Protein AF-A0AAV5RM23-F1 (afdb_monomer_lite)

Sequence (141 aa):
MIESLFVKNALAQCGLEKYVPAFNRNDIAEDVFFDLTEEDLIEIGILDLSDRLSILKVIRDLKPKELQKMPLSTDVVQMQKRVSECEEYMHRMFSTLVAMKTRLSELEKDSTPPEEDDGITIVTPGVFPESSPHRNVSYFG

pLDDT: mean 75.28, std 20.19, range [36.22, 95.06]

Foldseek 3Di:
DPQQPPVCVLCVVLPNNVLSVLCVVVVPHPVNLLVDDLVNCVVSPNPDPVSSVSSNVSSVVPVPVVVVPPPPPPVNVVVVVVVVVVVVVVVVVVVVVVVVVVVVVVVVVVPDDPPDDDDDDDDDDDDDDDDDDDDDDDDDD

Radius of gyration: 42.08 Å; chains: 1; bounding box: 85×74×89 Å

InterPro domains:
  IPR001660 Sterile alpha motif domain [PF00536] (8-63)
  IPR001660 Sterile alpha motif domain [PS50105] (1-65)
  IPR013761 Sterile alpha motif/pointed domain superfamily [G3DSA:1.10.150.50] (7-65)
  IPR013761 Sterile alpha motif/pointed domain superfamily [SSF47769] (7-66)

Organism: Starmerella bacillaris (NCBI:txid1247836)

Secondary structure (DSSP, 8-state):
----HHHHHHHHHTT-GGGHHHHHHTT--HHHHTT--HHHHHHTT---HHHHHHHHHHHHHHS-TTT------HHHHHHHHHHHHHHHHHHHHHHHHHHHHHHHHHHTTS-SPP---------------------------

Structure (mmCIF, N/CA/C/O backbone):
data_AF-A0AAV5RM23-F1
#
_entry.id   AF-A0AAV5RM23-F1
#
loop_
_atom_site.group_PDB
_atom_site.id
_atom_site.type_symbol
_atom_site.label_atom_id
_atom_site.label_alt_id
_atom_site.label_comp_id
_atom_site.label_asym_id
_atom_site.label_entity_id
_atom_site.label_seq_id
_atom_site.pdbx_PDB_ins_code
_atom_site.Cartn_x
_atom_site.Cartn_y
_atom_site.Cartn_z
_atom_site.occupancy
_atom_site.B_iso_or_equiv
_atom_site.auth_seq_id
_atom_site.auth_comp_id
_atom_site.auth_asym_id
_atom_site.auth_atom_id
_atom_site.pdbx_PDB_model_num
ATOM 1 N N . MET A 1 1 ? -23.627 -5.038 13.551 1.00 49.75 1 MET A N 1
ATOM 2 C CA . MET A 1 1 ? -22.252 -4.685 13.153 1.00 49.75 1 MET A CA 1
ATOM 3 C C . MET A 1 1 ? -21.375 -5.854 13.515 1.00 49.75 1 MET A C 1
ATOM 5 O O . MET A 1 1 ? -21.365 -6.238 14.678 1.00 49.75 1 MET A O 1
ATOM 9 N N . ILE A 1 2 ? -20.739 -6.469 12.527 1.00 55.03 2 ILE A N 1
ATOM 10 C CA . ILE A 1 2 ? -19.724 -7.488 12.776 1.00 55.03 2 ILE A CA 1
ATOM 11 C C . ILE A 1 2 ? -18.446 -6.697 13.031 1.00 55.03 2 ILE A C 1
ATOM 13 O O . ILE A 1 2 ? -17.985 -5.988 12.145 1.00 55.03 2 ILE A O 1
ATOM 17 N N . GLU A 1 3 ? -17.926 -6.729 14.257 1.00 62.53 3 GLU A N 1
ATOM 18 C CA . GLU A 1 3 ? -16.605 -6.157 14.513 1.00 62.53 3 GLU A CA 1
ATOM 19 C C . GLU A 1 3 ? -15.586 -6.946 13.689 1.00 62.53 3 GLU A C 1
ATOM 21 O O . GLU A 1 3 ? -15.435 -8.157 13.878 1.00 62.53 3 GLU A O 1
ATOM 26 N N . SER A 1 4 ? -14.895 -6.272 12.768 1.00 76.19 4 SER A N 1
ATOM 27 C CA . SER A 1 4 ? -13.809 -6.898 12.020 1.00 76.19 4 SER A CA 1
ATOM 28 C C . SER A 1 4 ? -12.636 -7.135 12.970 1.00 76.19 4 SER A C 1
ATOM 30 O O . SER A 1 4 ? -11.836 -6.240 13.261 1.00 76.19 4 SER A O 1
ATOM 32 N N . LEU A 1 5 ? -12.552 -8.360 13.497 1.00 84.44 5 LEU A N 1
ATOM 33 C CA . LEU A 1 5 ? -11.487 -8.789 14.407 1.00 84.44 5 LEU A CA 1
ATOM 34 C C . LEU A 1 5 ? -10.101 -8.593 13.772 1.00 84.44 5 LEU A C 1
ATOM 36 O O . LEU A 1 5 ? -9.134 -8.285 14.469 1.00 84.44 5 LEU A O 1
ATOM 40 N N . PHE A 1 6 ? -10.033 -8.720 12.445 1.00 87.75 6 PHE A N 1
ATOM 41 C CA . PHE A 1 6 ? -8.835 -8.475 11.658 1.00 87.75 6 PHE A CA 1
ATOM 42 C C . PHE A 1 6 ? -8.368 -7.019 11.765 1.00 87.75 6 PHE A C 1
ATOM 44 O O . PHE A 1 6 ? -7.244 -6.772 12.200 1.00 87.75 6 PHE A O 1
ATOM 51 N N . VAL A 1 7 ? -9.240 -6.055 11.443 1.00 88.00 7 VAL A N 1
ATOM 52 C CA . VAL A 1 7 ? -8.904 -4.618 11.461 1.00 88.00 7 VAL A CA 1
ATOM 53 C C . VAL A 1 7 ? -8.475 -4.184 12.860 1.00 88.00 7 VAL A C 1
ATOM 55 O O . VAL A 1 7 ? -7.490 -3.465 13.022 1.00 88.00 7 VAL A O 1
ATOM 58 N N . LYS A 1 8 ? -9.152 -4.694 13.894 1.00 90.62 8 LYS A N 1
ATOM 59 C CA . LYS A 1 8 ? -8.764 -4.459 15.287 1.00 90.62 8 LYS A CA 1
ATOM 60 C C . LYS A 1 8 ? -7.348 -4.953 15.589 1.00 90.62 8 LYS A C 1
ATOM 62 O O . LYS A 1 8 ? -6.570 -4.218 16.189 1.00 90.62 8 LYS A O 1
ATOM 67 N N . ASN A 1 9 ? -7.001 -6.167 15.163 1.00 90.75 9 ASN A N 1
ATOM 68 C CA . ASN A 1 9 ? -5.671 -6.731 15.388 1.00 90.75 9 ASN A CA 1
ATOM 69 C C . ASN A 1 9 ? -4.584 -6.002 14.576 1.00 90.75 9 ASN A C 1
ATOM 71 O O . ASN A 1 9 ? -3.487 -5.775 15.079 1.00 90.75 9 ASN A O 1
ATOM 75 N N . ALA A 1 10 ? -4.887 -5.582 13.344 1.00 89.06 10 ALA A N 1
ATOM 76 C CA . ALA A 1 10 ? -3.973 -4.787 12.525 1.00 89.06 10 ALA A CA 1
ATOM 77 C C . ALA A 1 10 ? -3.667 -3.430 13.182 1.00 89.06 10 ALA A C 1
ATOM 79 O O . ALA A 1 10 ? -2.506 -3.044 13.302 1.00 89.06 10 ALA A O 1
ATOM 80 N N . LEU A 1 11 ? -4.692 -2.741 13.693 1.00 91.25 11 LEU A N 1
ATOM 81 C CA . LEU A 1 11 ? -4.521 -1.481 14.421 1.00 91.25 11 LEU A CA 1
ATOM 82 C C . LEU A 1 11 ? -3.799 -1.666 15.764 1.00 91.25 11 LEU A C 1
ATOM 84 O O . LEU A 1 11 ? -3.040 -0.789 16.175 1.00 91.25 11 LEU A O 1
ATOM 88 N N . ALA A 1 12 ? -3.978 -2.806 16.434 1.00 91.25 12 ALA A N 1
ATOM 89 C CA . ALA A 1 12 ? -3.235 -3.138 17.649 1.00 91.25 12 ALA A CA 1
ATOM 90 C C . ALA A 1 12 ? -1.722 -3.258 17.395 1.00 91.25 12 ALA A C 1
ATOM 92 O O . ALA A 1 12 ? -0.925 -2.789 18.206 1.00 91.25 12 ALA A O 1
ATOM 93 N N . GLN A 1 13 ? -1.304 -3.791 16.240 1.00 88.19 13 GLN A N 1
ATOM 94 C CA . GLN A 1 13 ? 0.120 -3.922 15.890 1.00 88.19 13 GLN A CA 1
ATOM 95 C C . GLN A 1 13 ? 0.847 -2.578 15.753 1.00 88.19 13 GLN A C 1
ATOM 97 O O . GLN A 1 13 ? 2.050 -2.509 16.004 1.00 88.19 13 GLN A O 1
ATOM 102 N N . CYS A 1 14 ? 0.138 -1.508 15.388 1.00 88.88 14 CYS A N 1
ATOM 103 C CA . CYS A 1 14 ? 0.686 -0.151 15.348 1.00 88.88 14 CYS A CA 1
ATOM 104 C C . CYS A 1 14 ? 0.307 0.710 16.564 1.00 88.88 14 CYS A C 1
ATOM 106 O O . CYS A 1 14 ? 0.658 1.886 16.596 1.00 88.88 14 CYS A O 1
ATOM 108 N N . GLY A 1 15 ? -0.373 0.153 17.574 1.00 90.50 15 GLY A N 1
ATOM 109 C CA . GLY A 1 15 ? -0.804 0.898 18.763 1.00 90.50 15 GLY A CA 1
ATOM 110 C C . GLY A 1 15 ? -1.920 1.915 18.493 1.00 90.50 15 GLY A C 1
ATOM 111 O O . GLY A 1 15 ? -2.091 2.872 19.247 1.00 90.50 15 GLY A O 1
ATOM 112 N N . LEU A 1 16 ? -2.686 1.723 17.416 1.00 93.06 16 LEU A N 1
ATOM 113 C CA . LEU A 1 16 ? -3.709 2.644 16.912 1.00 93.06 16 LEU A CA 1
ATOM 114 C C . LEU A 1 16 ? -5.140 2.121 17.101 1.00 93.06 16 LEU A C 1
ATOM 116 O O . LEU A 1 16 ? -6.064 2.523 16.394 1.00 93.06 16 LEU A O 1
ATOM 120 N N . GLU A 1 17 ? -5.356 1.279 18.115 1.00 91.31 17 GLU A N 1
ATOM 121 C CA . GLU A 1 17 ? -6.667 0.710 18.474 1.00 91.31 17 GLU A CA 1
ATOM 122 C C . GLU A 1 17 ? -7.746 1.777 18.724 1.00 91.31 17 GLU A C 1
ATOM 124 O O . GLU A 1 17 ? -8.936 1.531 18.525 1.00 91.31 17 GLU A O 1
ATOM 129 N N . LYS A 1 18 ? -7.328 2.996 19.093 1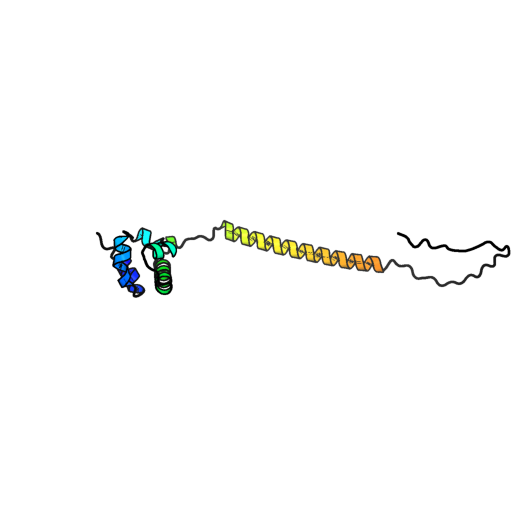.00 91.25 18 LYS A N 1
ATOM 130 C CA . LYS A 1 18 ? -8.200 4.171 19.246 1.00 91.25 18 LYS A CA 1
ATOM 131 C C . LYS A 1 18 ? -9.033 4.480 17.990 1.00 91.25 18 LYS A C 1
ATOM 133 O O . LYS A 1 18 ? -10.094 5.083 18.118 1.00 91.25 18 LYS A O 1
ATOM 138 N N . TYR A 1 19 ? -8.591 4.052 16.802 1.00 91.75 19 TYR A N 1
ATOM 139 C CA . TYR A 1 19 ? -9.303 4.275 15.540 1.00 91.75 19 TYR A CA 1
ATOM 140 C C . TYR A 1 19 ? -10.275 3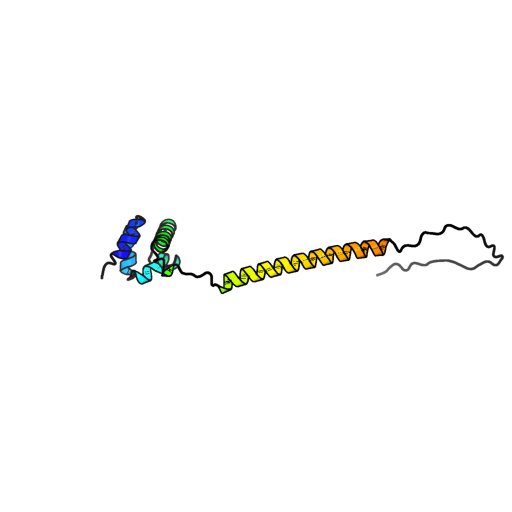.161 15.147 1.00 91.75 19 TYR A C 1
ATOM 142 O O . TYR A 1 19 ? -11.051 3.368 14.221 1.00 91.75 19 TYR A O 1
ATOM 150 N N . VAL A 1 20 ? -10.329 2.030 15.861 1.00 90.69 20 VAL A N 1
ATOM 151 C CA . VAL A 1 20 ? -11.273 0.928 15.569 1.00 90.69 20 VAL A CA 1
ATOM 152 C C . VAL A 1 20 ? -12.723 1.408 15.362 1.00 90.69 20 VAL A C 1
ATOM 154 O O . VAL A 1 20 ? -13.355 0.970 14.398 1.00 90.69 20 VAL A O 1
ATOM 157 N N . PRO A 1 21 ? -13.267 2.349 16.165 1.00 90.38 21 PRO A N 1
ATOM 158 C CA . PRO A 1 21 ? -14.616 2.864 15.937 1.00 90.38 21 PRO A CA 1
ATOM 159 C C . PRO A 1 21 ? -14.788 3.582 14.591 1.00 90.38 21 PRO A C 1
ATOM 161 O O . PRO A 1 21 ? -15.873 3.532 14.017 1.00 90.38 21 PRO A O 1
ATOM 164 N N . ALA A 1 22 ? -13.742 4.239 14.082 1.00 91.44 22 ALA A N 1
ATOM 165 C CA . ALA A 1 22 ? -13.776 4.951 12.808 1.00 91.44 22 ALA A CA 1
ATOM 166 C C . ALA A 1 22 ? -13.849 3.975 11.624 1.00 91.44 22 ALA A C 1
ATOM 168 O O . ALA A 1 22 ? -14.679 4.153 10.736 1.00 91.44 22 ALA A O 1
ATOM 169 N N . PHE A 1 23 ? -13.066 2.893 11.658 1.00 91.12 23 PHE A N 1
ATOM 170 C CA . PHE A 1 23 ? -13.132 1.833 10.647 1.00 91.12 23 PHE A CA 1
ATOM 171 C C . PHE A 1 23 ? -14.471 1.086 10.687 1.00 91.12 23 PHE A C 1
ATOM 173 O O . PHE A 1 23 ? -15.082 0.867 9.646 1.00 91.12 23 PHE A O 1
ATOM 180 N N . ASN A 1 24 ? -14.983 0.779 11.884 1.00 88.94 24 ASN A N 1
ATOM 181 C CA . ASN A 1 24 ? -16.283 0.119 12.042 1.00 88.94 24 ASN A CA 1
ATOM 182 C C . ASN A 1 24 ? -17.452 0.994 11.564 1.00 88.94 24 ASN A C 1
ATOM 184 O O . ASN A 1 24 ? -18.420 0.483 11.008 1.00 88.94 24 ASN A O 1
ATOM 188 N N . ARG A 1 25 ? -17.388 2.315 11.782 1.00 90.38 25 ARG A N 1
ATOM 189 C CA . ARG A 1 25 ? -18.431 3.249 11.331 1.00 90.38 25 ARG A CA 1
ATOM 190 C C . ARG A 1 25 ? -18.504 3.345 9.806 1.00 90.38 25 ARG A C 1
ATOM 192 O O . ARG A 1 25 ? -19.594 3.553 9.286 1.00 90.38 25 ARG A O 1
ATOM 199 N N . ASN A 1 26 ? -17.367 3.198 9.131 1.00 89.00 26 ASN A N 1
ATOM 200 C CA . ASN A 1 26 ? -17.265 3.226 7.673 1.00 89.00 26 ASN A CA 1
ATOM 201 C C . ASN A 1 26 ? -17.365 1.827 7.037 1.00 89.00 26 ASN A C 1
ATOM 203 O O . ASN A 1 26 ? -17.115 1.692 5.847 1.00 89.00 26 ASN A O 1
ATOM 207 N N . ASP A 1 27 ? -17.734 0.804 7.822 1.00 88.19 27 ASP A N 1
ATOM 208 C CA . ASP A 1 27 ? -17.901 -0.590 7.380 1.00 88.19 27 ASP A CA 1
ATOM 209 C C . ASP A 1 27 ? -16.679 -1.146 6.625 1.00 88.19 27 ASP A C 1
ATOM 211 O O . ASP A 1 27 ? -16.796 -1.880 5.645 1.00 88.19 27 ASP A O 1
ATOM 215 N N . ILE A 1 28 ? -15.475 -0.777 7.081 1.00 88.06 28 ILE A N 1
ATOM 216 C CA . ILE A 1 28 ? -14.230 -1.230 6.459 1.00 88.06 28 ILE A CA 1
ATOM 217 C C . ILE A 1 28 ? -13.977 -2.693 6.835 1.00 88.06 28 ILE A C 1
ATOM 219 O O . ILE A 1 28 ? -13.580 -3.016 7.960 1.00 88.06 28 ILE A O 1
ATOM 223 N N . ALA A 1 29 ? -14.197 -3.576 5.868 1.00 86.12 29 ALA A N 1
ATOM 224 C CA . ALA A 1 29 ? -13.889 -4.994 5.957 1.00 86.12 29 ALA A CA 1
ATOM 225 C C . ALA A 1 29 ? -12.407 -5.289 5.632 1.00 86.12 29 ALA A C 1
ATOM 227 O O . ALA A 1 29 ? -11.640 -4.406 5.250 1.00 86.12 29 ALA A O 1
ATOM 228 N N . GLU A 1 30 ? -11.979 -6.536 5.856 1.00 86.38 30 GLU A N 1
ATOM 229 C CA . GLU A 1 30 ? -10.586 -6.978 5.659 1.00 86.38 30 GLU A CA 1
ATOM 230 C C . GLU A 1 30 ? -10.101 -6.808 4.213 1.00 86.38 30 GLU A C 1
ATOM 232 O O . GLU A 1 30 ? -8.963 -6.406 3.992 1.00 86.38 30 GLU A O 1
ATOM 237 N N . ASP A 1 31 ? -10.963 -7.080 3.238 1.00 84.06 31 ASP A N 1
ATOM 238 C CA . ASP A 1 31 ? -10.687 -6.907 1.813 1.00 84.06 31 ASP A CA 1
ATOM 239 C C . ASP A 1 31 ? -10.433 -5.436 1.460 1.00 84.06 31 ASP A C 1
ATOM 241 O O . ASP A 1 31 ? -9.424 -5.123 0.833 1.00 84.06 31 ASP A O 1
ATOM 245 N N . VAL A 1 32 ? -11.287 -4.531 1.944 1.00 87.94 32 VAL A N 1
ATOM 246 C CA . VAL A 1 32 ? -11.156 -3.083 1.717 1.00 87.94 32 VAL A CA 1
ATOM 247 C C . VAL A 1 32 ? -9.952 -2.503 2.463 1.00 87.94 32 VAL A C 1
ATOM 249 O O . VAL A 1 32 ? -9.280 -1.607 1.957 1.00 87.94 32 VAL A O 1
ATOM 252 N N . PHE A 1 33 ? -9.631 -3.030 3.649 1.00 89.75 33 PHE A N 1
ATOM 253 C CA . PHE A 1 33 ? -8.526 -2.544 4.479 1.00 89.75 33 PHE A CA 1
ATOM 254 C C . PHE A 1 33 ? -7.180 -2.539 3.739 1.00 89.75 33 PHE A C 1
ATOM 256 O O . PHE A 1 33 ? -6.366 -1.641 3.951 1.00 89.75 33 PHE A O 1
ATOM 263 N N . PHE A 1 34 ? -6.939 -3.513 2.856 1.00 89.06 34 PHE A N 1
ATOM 264 C CA . PHE A 1 34 ? -5.686 -3.607 2.103 1.00 89.06 34 PHE A CA 1
ATOM 265 C C . PHE A 1 34 ? -5.557 -2.621 0.939 1.00 89.06 34 PHE A C 1
ATOM 267 O O . PHE A 1 34 ? -4.455 -2.495 0.384 1.00 89.06 34 PHE A O 1
ATOM 274 N N . ASP A 1 35 ? -6.649 -1.961 0.567 1.00 88.44 35 ASP A N 1
ATOM 275 C CA . ASP A 1 35 ? -6.723 -1.052 -0.575 1.00 88.44 35 ASP A CA 1
ATOM 276 C C . ASP A 1 35 ? -6.900 0.415 -0.162 1.00 88.44 35 ASP A C 1
ATOM 278 O O . ASP A 1 35 ? -6.905 1.288 -1.025 1.00 88.44 35 ASP A O 1
ATOM 282 N N . LEU A 1 36 ? -6.952 0.691 1.146 1.00 90.88 36 LEU A N 1
ATOM 283 C CA . LEU A 1 36 ? -7.017 2.049 1.679 1.00 90.88 36 LEU A CA 1
ATOM 284 C C . LEU A 1 36 ? -5.797 2.884 1.278 1.00 90.88 36 LEU A C 1
ATOM 286 O O . LEU A 1 36 ? -4.645 2.490 1.508 1.00 90.88 36 LEU A O 1
ATOM 290 N N . THR A 1 37 ? -6.061 4.076 0.752 1.00 92.19 37 THR A N 1
ATOM 291 C CA . THR A 1 37 ? -5.055 5.098 0.458 1.00 92.19 37 THR A CA 1
ATOM 292 C C . THR A 1 37 ? -4.922 6.106 1.600 1.00 92.19 37 THR A C 1
ATOM 294 O O . THR A 1 37 ? -5.622 6.044 2.612 1.00 92.19 37 THR A O 1
ATOM 297 N N . GLU A 1 38 ? -3.985 7.050 1.473 1.00 91.19 38 GLU A N 1
ATOM 298 C CA . GLU A 1 38 ? -3.870 8.129 2.457 1.00 91.19 38 GLU A CA 1
ATOM 299 C C . GLU A 1 38 ? -5.140 8.990 2.496 1.00 91.19 38 GLU A C 1
ATOM 301 O O . GLU A 1 38 ? -5.582 9.379 3.578 1.00 91.19 38 GLU A O 1
ATOM 306 N N . GLU A 1 39 ? -5.740 9.247 1.333 1.00 92.88 39 GLU A N 1
ATOM 307 C CA . GLU A 1 39 ? -6.980 10.005 1.185 1.00 92.88 39 GLU A CA 1
ATOM 308 C C . GLU A 1 39 ? -8.140 9.324 1.918 1.00 92.88 39 GLU A C 1
ATOM 310 O O . GLU A 1 39 ? -8.817 9.978 2.710 1.00 92.88 39 GLU A O 1
ATOM 315 N N . ASP A 1 40 ? -8.300 8.007 1.763 1.00 92.19 40 ASP A N 1
ATOM 316 C CA . ASP A 1 40 ? -9.353 7.249 2.450 1.00 92.19 40 ASP A CA 1
ATOM 317 C C . ASP A 1 40 ? -9.208 7.335 3.978 1.00 92.19 40 ASP A C 1
ATOM 319 O O . ASP A 1 40 ? -10.182 7.502 4.714 1.00 92.19 40 ASP A O 1
ATOM 323 N N . LEU A 1 41 ? -7.971 7.277 4.489 1.00 93.12 41 LEU A N 1
ATOM 324 C CA . LEU A 1 41 ? -7.709 7.419 5.923 1.00 93.12 41 LEU A CA 1
ATOM 325 C C . LEU A 1 41 ? -8.078 8.821 6.433 1.00 93.12 41 LEU A C 1
ATOM 327 O O . LEU A 1 41 ? -8.562 8.952 7.560 1.00 93.12 41 LEU A O 1
ATOM 331 N N . ILE A 1 42 ? -7.881 9.862 5.619 1.00 94.06 42 ILE A N 1
ATOM 332 C CA . ILE A 1 42 ? -8.318 11.227 5.943 1.00 94.06 42 ILE A CA 1
ATOM 333 C C . ILE A 1 42 ? -9.849 11.288 5.993 1.00 94.06 42 ILE A C 1
ATOM 335 O O . ILE A 1 42 ? -10.392 11.838 6.954 1.00 94.06 42 ILE A O 1
ATOM 339 N N . GLU A 1 43 ? -10.541 10.689 5.021 1.00 92.38 43 GLU A N 1
ATOM 340 C CA . GLU A 1 43 ? -12.010 10.650 4.968 1.00 92.38 43 GLU A CA 1
ATOM 341 C C . GLU A 1 43 ? -12.625 9.905 6.162 1.00 92.38 43 GLU A C 1
ATOM 343 O O . GLU A 1 43 ? -13.630 10.341 6.727 1.00 92.38 43 GLU A O 1
ATOM 348 N N . ILE A 1 44 ? -11.973 8.836 6.626 1.00 91.38 44 ILE A N 1
ATOM 349 C CA . ILE A 1 44 ? -12.375 8.068 7.816 1.00 91.38 44 ILE A CA 1
ATOM 350 C C . ILE A 1 44 ? -12.115 8.852 9.124 1.00 91.38 44 ILE A C 1
ATOM 352 O O . ILE A 1 44 ? -12.650 8.504 10.182 1.00 91.38 44 ILE A O 1
ATOM 356 N N . GLY A 1 45 ? -11.348 9.948 9.068 1.00 91.00 45 GLY A N 1
ATOM 357 C CA . GLY A 1 45 ? -11.103 10.863 10.188 1.00 91.00 45 GLY A CA 1
ATOM 358 C C . GLY A 1 45 ? -9.718 10.743 10.833 1.00 91.00 45 GLY A C 1
ATOM 359 O O . GLY A 1 45 ? -9.515 11.222 11.952 1.00 91.00 45 GLY A O 1
ATOM 360 N N . ILE A 1 46 ? -8.750 10.121 10.156 1.00 92.69 46 ILE A N 1
ATOM 361 C CA . ILE A 1 46 ? -7.366 9.979 10.627 1.00 92.69 46 ILE A CA 1
ATOM 362 C C . ILE A 1 46 ? -6.532 11.153 10.103 1.00 92.69 46 ILE A C 1
ATOM 364 O O . ILE A 1 46 ? -5.854 11.093 9.078 1.00 92.69 46 ILE A O 1
ATOM 368 N N . LEU A 1 47 ? -6.594 12.267 10.830 1.00 91.50 47 LEU A N 1
ATOM 369 C CA . LEU A 1 47 ? -5.963 13.527 10.423 1.00 91.50 47 LEU A CA 1
ATOM 370 C C . LEU A 1 47 ? -4.470 13.611 10.763 1.00 91.50 47 LEU A C 1
ATOM 372 O O . LEU A 1 47 ? -3.750 14.409 10.159 1.00 91.50 47 LEU A O 1
ATOM 376 N N . ASP A 1 48 ? -3.987 12.781 11.687 1.00 93.88 48 ASP A N 1
ATOM 377 C CA . ASP A 1 48 ? -2.576 12.767 12.065 1.00 93.88 48 ASP A CA 1
ATOM 378 C C . ASP A 1 48 ? -1.727 12.030 11.018 1.00 93.88 48 ASP A C 1
ATOM 380 O O . ASP A 1 48 ? -1.994 10.876 10.674 1.00 93.88 48 ASP A O 1
ATOM 384 N N . LEU A 1 49 ? -0.700 12.710 10.498 1.00 91.62 49 LEU A N 1
ATOM 385 C CA . LEU A 1 49 ? 0.187 12.164 9.469 1.00 91.62 49 LEU A CA 1
ATOM 386 C C . LEU A 1 49 ? 0.953 10.930 9.966 1.00 91.62 49 LEU A C 1
ATOM 388 O O . LEU A 1 49 ? 1.115 9.968 9.218 1.00 91.62 49 LEU A O 1
ATOM 392 N N . SER A 1 50 ? 1.417 10.940 11.217 1.00 92.19 50 SER A N 1
ATOM 393 C CA . SER A 1 50 ? 2.178 9.826 11.787 1.00 92.19 50 SER A CA 1
ATOM 394 C C . SER A 1 50 ? 1.309 8.575 11.901 1.00 92.19 50 SER A C 1
ATOM 396 O O . SER A 1 50 ? 1.757 7.467 11.586 1.00 92.19 50 SER A O 1
ATOM 398 N N . ASP A 1 51 ? 0.050 8.756 12.295 1.00 92.94 51 ASP A N 1
ATOM 399 C CA . ASP A 1 51 ? -0.905 7.659 12.425 1.00 92.94 51 ASP A CA 1
ATOM 400 C C . ASP A 1 51 ? -1.255 7.073 11.045 1.00 92.94 51 ASP A C 1
ATOM 402 O O . ASP A 1 51 ? -1.206 5.853 10.872 1.00 92.94 51 ASP A O 1
ATOM 406 N N . ARG A 1 52 ? -1.485 7.915 10.024 1.00 94.25 52 ARG A N 1
ATOM 407 C CA . ARG A 1 52 ? -1.709 7.445 8.642 1.00 94.25 52 ARG A CA 1
ATOM 408 C C . ARG A 1 52 ? -0.526 6.653 8.093 1.00 94.25 52 ARG A C 1
ATOM 410 O O . ARG A 1 52 ? -0.713 5.550 7.583 1.00 94.25 52 ARG A O 1
ATOM 417 N N . LEU A 1 53 ? 0.696 7.169 8.238 1.00 93.00 53 LEU A N 1
ATOM 418 C CA . LEU A 1 53 ? 1.903 6.476 7.775 1.00 93.00 53 LEU A CA 1
ATOM 419 C C . LEU A 1 53 ? 2.097 5.127 8.478 1.00 93.00 53 LEU A C 1
ATOM 421 O O . LEU A 1 53 ? 2.514 4.154 7.846 1.00 93.00 53 LEU A O 1
ATOM 425 N N . SER A 1 54 ? 1.767 5.053 9.768 1.00 92.50 54 SER A N 1
ATOM 426 C CA . SER A 1 54 ? 1.848 3.815 10.546 1.00 92.50 54 SER A CA 1
ATOM 427 C C . SER A 1 54 ? 0.836 2.773 10.064 1.00 92.50 54 SER A C 1
ATOM 429 O O . SER A 1 54 ? 1.191 1.604 9.912 1.00 92.50 54 SER A O 1
ATOM 431 N N . ILE A 1 55 ? -0.397 3.186 9.756 1.00 91.81 55 ILE A N 1
ATOM 432 C CA . ILE A 1 55 ? -1.441 2.303 9.214 1.00 91.81 55 ILE A CA 1
ATOM 433 C C . ILE A 1 55 ? -1.067 1.814 7.813 1.00 91.81 55 ILE A C 1
ATOM 435 O O . ILE A 1 55 ? -1.093 0.611 7.567 1.00 91.81 55 ILE A O 1
ATOM 439 N N . LEU A 1 56 ? -0.634 2.708 6.918 1.00 91.62 56 LEU A N 1
ATOM 440 C CA . LEU A 1 56 ? -0.198 2.339 5.565 1.00 91.62 56 LEU A CA 1
ATOM 441 C C . LEU A 1 56 ? 0.987 1.366 5.582 1.00 91.62 56 LEU A C 1
ATOM 443 O O . LEU A 1 56 ? 1.087 0.480 4.729 1.00 91.62 56 LEU A O 1
ATOM 447 N N . LYS A 1 57 ? 1.885 1.499 6.564 1.00 90.12 57 LYS A N 1
ATOM 448 C CA . LYS A 1 57 ? 2.973 0.542 6.771 1.00 90.12 57 LYS A CA 1
ATOM 449 C C . LYS A 1 57 ? 2.438 -0.835 7.168 1.00 90.12 57 LYS A C 1
ATOM 451 O O . LYS A 1 57 ? 2.826 -1.817 6.548 1.00 90.12 57 LYS A O 1
ATOM 456 N N . VAL A 1 58 ? 1.523 -0.904 8.136 1.00 90.62 58 VAL A N 1
ATOM 457 C CA . VAL A 1 58 ? 0.890 -2.169 8.547 1.00 90.62 58 VAL A CA 1
ATOM 458 C C . VAL A 1 58 ? 0.133 -2.813 7.388 1.00 90.62 58 VAL A C 1
ATOM 460 O O . VAL A 1 58 ? 0.278 -4.011 7.167 1.00 90.62 58 VAL A O 1
ATOM 463 N N . ILE A 1 59 ? -0.613 -2.031 6.605 1.00 89.69 59 ILE A N 1
ATOM 464 C CA . ILE A 1 59 ? -1.294 -2.514 5.398 1.00 89.69 59 ILE A CA 1
ATOM 465 C C . ILE A 1 59 ? -0.286 -3.163 4.448 1.00 89.69 59 ILE A C 1
ATOM 467 O O . ILE A 1 59 ? -0.503 -4.287 4.004 1.00 89.69 59 ILE A O 1
ATOM 471 N N . ARG A 1 60 ? 0.845 -2.501 4.176 1.00 86.69 60 ARG A N 1
ATOM 472 C CA . ARG A 1 60 ? 1.904 -3.035 3.307 1.00 86.69 60 ARG A CA 1
ATOM 473 C C . ARG A 1 60 ? 2.520 -4.321 3.858 1.00 86.69 60 ARG A C 1
ATOM 475 O O . ARG A 1 60 ? 2.736 -5.255 3.088 1.00 86.69 60 ARG A O 1
ATOM 482 N N . ASP A 1 61 ? 2.791 -4.361 5.158 1.00 86.12 61 ASP A N 1
ATOM 483 C CA . ASP A 1 61 ? 3.445 -5.489 5.827 1.00 86.12 61 ASP A CA 1
ATOM 484 C C . ASP A 1 61 ? 2.516 -6.714 5.924 1.00 86.12 61 ASP A C 1
ATOM 486 O O . ASP A 1 61 ? 2.973 -7.850 5.791 1.00 86.12 61 ASP A O 1
ATOM 490 N N . LEU A 1 62 ? 1.209 -6.491 6.102 1.00 83.69 62 LEU A N 1
ATOM 491 C CA . LEU A 1 62 ? 0.189 -7.539 6.181 1.00 83.69 62 LEU A CA 1
ATOM 492 C C . LEU A 1 62 ? -0.356 -7.968 4.814 1.00 83.69 62 LEU A C 1
ATOM 494 O O . LEU A 1 62 ? -0.934 -9.053 4.730 1.00 83.69 62 LEU A O 1
ATOM 498 N N . LYS A 1 63 ? -0.198 -7.154 3.755 1.00 79.50 63 LYS A N 1
ATOM 499 C CA . LYS A 1 63 ? -0.736 -7.466 2.420 1.00 79.50 63 LYS A CA 1
ATOM 500 C C . LYS A 1 63 ? -0.182 -8.826 1.975 1.00 79.50 63 LYS A C 1
ATOM 502 O O . LYS A 1 63 ? 1.040 -8.957 1.834 1.00 79.50 63 LYS A O 1
ATOM 507 N N . PRO A 1 64 ? -1.039 -9.846 1.760 1.00 70.44 64 PRO A N 1
ATOM 508 C CA . PRO A 1 64 ? -0.590 -11.178 1.387 1.00 70.44 64 PRO A CA 1
ATOM 509 C 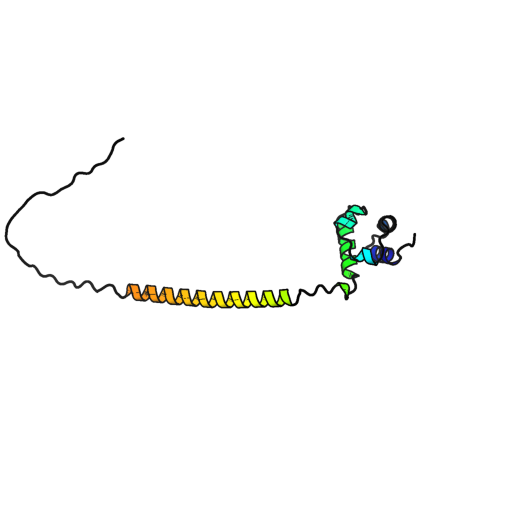C . PRO A 1 64 ? 0.329 -11.094 0.168 1.00 70.44 64 PRO A C 1
ATOM 511 O O . PRO A 1 64 ? 0.021 -10.391 -0.794 1.00 70.44 64 PRO A O 1
ATOM 514 N N . LYS A 1 65 ? 1.448 -11.830 0.168 1.00 62.22 65 LYS A N 1
ATOM 515 C CA . LYS A 1 65 ? 2.418 -11.836 -0.950 1.00 62.22 65 LYS A CA 1
ATOM 516 C C . LYS A 1 65 ? 1.787 -12.165 -2.313 1.00 62.22 65 LYS A C 1
ATOM 518 O O . LYS A 1 65 ? 2.341 -11.804 -3.345 1.00 62.22 65 LYS A O 1
ATOM 523 N N . GLU A 1 66 ? 0.626 -12.816 -2.318 1.00 56.66 66 GLU A N 1
ATOM 524 C CA . GLU A 1 66 ? -0.211 -13.054 -3.500 1.00 56.66 66 GLU A CA 1
ATOM 525 C C . GLU A 1 66 ? -0.687 -11.747 -4.170 1.00 56.66 66 GLU A C 1
ATOM 527 O O . GLU A 1 66 ? -0.691 -11.675 -5.396 1.00 56.66 66 GLU A O 1
ATOM 532 N N . LEU A 1 67 ? -0.991 -10.702 -3.385 1.00 53.78 67 LEU A N 1
ATOM 533 C CA . LEU A 1 67 ? -1.397 -9.359 -3.834 1.00 53.78 67 LEU A CA 1
ATOM 534 C C . LEU A 1 67 ? -0.218 -8.377 -3.972 1.00 53.78 67 LEU A C 1
ATOM 536 O O . LEU A 1 67 ? -0.369 -7.322 -4.579 1.00 53.78 67 LEU A O 1
ATOM 540 N N . GLN A 1 68 ? 0.969 -8.716 -3.452 1.00 53.25 68 GLN A N 1
ATOM 541 C CA . GLN A 1 68 ? 2.213 -7.965 -3.707 1.00 53.25 68 GLN A CA 1
ATOM 542 C C . GLN A 1 68 ? 2.848 -8.293 -5.067 1.00 53.25 68 GLN A C 1
ATOM 544 O O . GLN A 1 68 ? 3.914 -7.775 -5.405 1.00 53.25 68 GLN A O 1
ATOM 549 N N . LYS A 1 69 ? 2.193 -9.121 -5.888 1.00 45.56 69 LYS A N 1
ATOM 550 C CA . LYS A 1 69 ? 2.535 -9.275 -7.300 1.00 45.56 69 LYS A CA 1
ATOM 551 C C . LYS A 1 69 ? 2.036 -8.041 -8.056 1.00 45.56 69 LYS A C 1
ATOM 553 O O . LYS A 1 69 ? 1.101 -8.117 -8.840 1.00 45.56 69 LYS A O 1
ATOM 558 N N . MET A 1 70 ? 2.697 -6.905 -7.864 1.00 46.88 70 MET A N 1
ATOM 559 C CA . MET A 1 70 ? 2.993 -6.080 -9.025 1.00 46.88 70 MET A CA 1
ATOM 560 C C . MET A 1 70 ? 4.138 -6.819 -9.723 1.00 46.88 70 MET A C 1
ATOM 562 O O . MET A 1 70 ? 5.281 -6.717 -9.268 1.00 46.88 70 MET A O 1
ATOM 566 N N . PRO A 1 71 ? 3.899 -7.616 -10.783 1.00 51.81 71 PRO A N 1
ATOM 567 C CA . PRO A 1 71 ? 4.988 -7.826 -11.704 1.00 51.81 71 PRO A CA 1
ATOM 568 C C . PRO A 1 71 ? 5.310 -6.421 -12.208 1.00 51.81 71 PRO A C 1
ATOM 570 O O . PRO A 1 71 ? 4.468 -5.761 -12.818 1.00 51.81 71 PRO A O 1
ATOM 573 N N . LEU A 1 72 ? 6.519 -5.935 -11.933 1.00 49.34 72 LEU A N 1
ATOM 574 C CA . LEU A 1 72 ? 7.150 -5.025 -12.873 1.00 49.34 72 LEU A CA 1
ATOM 575 C C . LEU A 1 72 ? 6.998 -5.746 -14.213 1.00 49.34 72 LEU A C 1
ATOM 577 O O . LEU A 1 72 ? 7.599 -6.812 -14.373 1.00 49.34 72 LEU A O 1
ATOM 581 N N . SER A 1 73 ? 6.038 -5.300 -15.042 1.00 57.19 73 SER A N 1
ATOM 582 C CA . SER A 1 73 ? 5.576 -6.085 -16.189 1.00 57.19 73 SER A CA 1
ATOM 583 C C . SER A 1 73 ? 6.815 -6.555 -16.929 1.00 57.19 73 SER A C 1
ATOM 585 O O . SER A 1 73 ? 7.762 -5.780 -17.087 1.00 57.19 73 SER A O 1
ATOM 587 N N . THR A 1 74 ? 6.860 -7.824 -17.325 1.00 60.53 74 THR A N 1
ATOM 588 C CA . THR A 1 74 ? 7.984 -8.356 -18.101 1.00 60.53 74 THR A CA 1
ATOM 589 C C . THR A 1 74 ? 8.311 -7.429 -19.279 1.00 60.53 74 THR A C 1
ATOM 591 O O . THR A 1 74 ? 9.481 -7.261 -19.614 1.00 60.53 74 THR A O 1
ATOM 594 N N . ASP A 1 75 ? 7.305 -6.718 -19.792 1.00 64.19 75 ASP A N 1
ATOM 595 C CA . ASP A 1 75 ? 7.431 -5.660 -20.789 1.00 64.19 75 ASP A CA 1
ATOM 596 C C . ASP A 1 75 ? 8.257 -4.452 -20.326 1.00 64.19 75 ASP A C 1
ATOM 598 O O . ASP A 1 75 ? 9.077 -3.964 -21.091 1.00 64.19 75 ASP A O 1
ATOM 602 N N . VAL A 1 76 ? 8.105 -3.974 -19.086 1.00 73.94 76 VAL A N 1
ATOM 603 C CA . VAL A 1 76 ? 8.880 -2.843 -18.536 1.00 73.94 76 VAL A CA 1
ATOM 604 C C . VAL A 1 76 ? 10.349 -3.226 -18.371 1.00 73.94 76 VAL A C 1
ATOM 606 O O . VAL A 1 76 ? 11.229 -2.459 -18.760 1.00 73.94 76 VAL A O 1
ATOM 609 N N . VAL A 1 77 ? 10.625 -4.434 -17.871 1.00 76.19 77 VAL A N 1
ATOM 610 C CA . VAL A 1 77 ? 12.000 -4.943 -17.726 1.00 76.19 77 VAL A CA 1
ATOM 611 C C . VAL A 1 77 ? 12.649 -5.159 -19.096 1.00 76.19 77 VAL A C 1
ATOM 613 O O . VAL A 1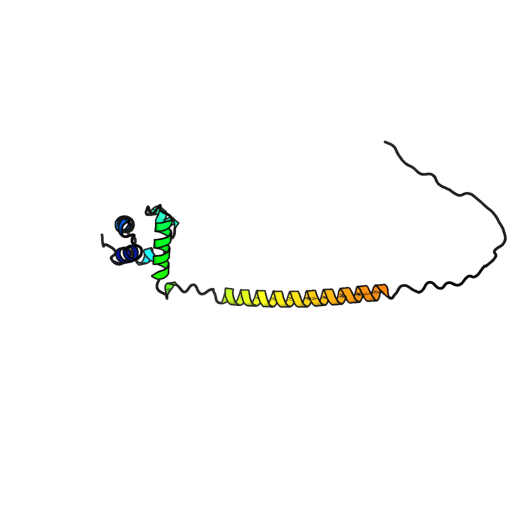 77 ? 13.798 -4.773 -19.314 1.00 76.19 77 VAL A O 1
ATOM 616 N N . GLN A 1 78 ? 11.913 -5.732 -20.054 1.00 76.06 78 GLN A N 1
ATOM 617 C CA . GLN A 1 78 ? 12.392 -5.886 -21.429 1.00 76.06 78 GLN A CA 1
ATOM 618 C C . GLN A 1 78 ? 12.588 -4.534 -22.124 1.00 76.06 78 GLN A C 1
ATOM 620 O O . GLN A 1 78 ? 13.557 -4.362 -22.863 1.00 76.06 78 GLN A O 1
ATOM 625 N N . MET A 1 79 ? 11.711 -3.561 -21.879 1.00 75.75 79 MET A N 1
ATOM 626 C CA . MET A 1 79 ? 11.810 -2.225 -22.458 1.00 75.75 79 MET A CA 1
ATOM 627 C C . MET A 1 79 ? 13.016 -1.466 -21.892 1.00 75.75 79 MET A C 1
ATOM 629 O O . MET A 1 79 ? 13.774 -0.905 -22.675 1.00 75.75 79 MET A O 1
ATOM 633 N N . GLN A 1 80 ? 13.280 -1.535 -20.582 1.00 82.12 80 GLN A N 1
ATOM 634 C CA . GLN A 1 80 ? 14.501 -0.977 -19.980 1.00 82.12 80 GLN A CA 1
ATOM 635 C C . GLN A 1 80 ? 15.773 -1.599 -20.559 1.00 82.12 80 GLN A C 1
ATOM 637 O O . GLN A 1 80 ? 16.712 -0.878 -20.891 1.00 82.12 80 GLN A O 1
ATOM 642 N N . LYS A 1 81 ? 15.787 -2.923 -20.754 1.00 85.75 81 LYS A N 1
ATOM 643 C CA . LYS A 1 81 ? 16.915 -3.605 -21.396 1.00 85.75 81 LYS A CA 1
ATOM 644 C C . LYS A 1 81 ? 17.142 -3.102 -22.827 1.00 85.75 81 LYS A C 1
ATOM 646 O O . LYS A 1 81 ? 18.264 -2.761 -23.184 1.00 85.75 81 LYS A O 1
ATOM 651 N N . ARG A 1 82 ? 16.076 -2.990 -23.626 1.00 86.19 82 ARG A N 1
ATOM 652 C CA . ARG A 1 82 ? 16.151 -2.475 -25.005 1.00 86.19 82 ARG A CA 1
ATOM 653 C C . ARG A 1 82 ? 16.593 -1.013 -25.075 1.00 86.19 82 ARG A C 1
ATOM 655 O O . ARG A 1 82 ? 17.287 -0.641 -26.016 1.00 86.19 82 ARG A O 1
ATOM 662 N N . VAL A 1 83 ? 16.188 -0.186 -24.110 1.00 88.38 83 VAL A N 1
ATOM 663 C CA . VAL A 1 83 ? 16.631 1.214 -24.014 1.00 88.38 83 VAL A CA 1
ATOM 664 C C . VAL A 1 83 ? 18.132 1.272 -23.737 1.00 88.38 83 VAL A C 1
ATOM 666 O O . VAL A 1 83 ? 18.843 1.952 -24.469 1.00 88.38 83 VAL A O 1
ATOM 669 N N . SER A 1 84 ? 18.627 0.487 -22.778 1.00 90.12 84 SER A N 1
ATOM 670 C CA . SER A 1 84 ? 20.058 0.425 -22.457 1.00 90.12 84 SER A CA 1
ATOM 671 C C . SER A 1 84 ? 20.909 -0.052 -23.645 1.00 90.12 84 SER A C 1
ATOM 673 O O . SER A 1 84 ? 21.924 0.562 -23.963 1.00 90.12 84 SER A O 1
ATOM 675 N N . GLU A 1 85 ? 20.465 -1.084 -24.370 1.00 91.19 85 GLU A N 1
ATOM 676 C CA . GLU A 1 85 ? 21.147 -1.559 -25.587 1.00 91.19 85 GLU A CA 1
ATOM 677 C C . GLU A 1 85 ? 21.181 -0.485 -26.693 1.00 91.19 85 GLU A C 1
ATOM 679 O O . GLU A 1 85 ? 22.175 -0.343 -27.411 1.00 91.19 85 GLU A O 1
ATOM 684 N N . CYS A 1 86 ? 20.108 0.303 -26.822 1.00 90.88 86 CYS A N 1
ATOM 685 C CA . CYS A 1 86 ? 20.028 1.407 -27.777 1.00 90.88 86 CYS A CA 1
ATOM 686 C C . CYS A 1 86 ? 20.988 2.552 -27.410 1.00 90.88 86 CYS A C 1
ATOM 688 O O . CYS A 1 86 ? 21.676 3.086 -28.281 1.00 90.88 86 CYS A O 1
ATOM 690 N N . GLU A 1 87 ? 21.083 2.901 -26.125 1.00 91.81 87 GLU A N 1
ATOM 691 C CA . GLU A 1 87 ? 22.010 3.923 -25.627 1.00 91.81 87 GLU A CA 1
ATOM 692 C C . GLU A 1 87 ? 23.468 3.537 -25.892 1.00 91.81 87 GLU A C 1
ATOM 694 O O . GLU A 1 87 ? 24.237 4.346 -26.417 1.00 91.81 87 GLU A O 1
ATOM 699 N N . GLU A 1 88 ? 23.843 2.285 -25.618 1.00 92.25 88 GLU A N 1
ATOM 700 C CA . GLU A 1 88 ? 25.188 1.782 -25.911 1.00 92.25 88 GLU A CA 1
ATOM 701 C C . GLU A 1 88 ? 25.513 1.833 -27.409 1.00 92.25 88 GLU A C 1
ATOM 703 O O . GLU A 1 88 ? 26.617 2.230 -27.799 1.00 92.25 88 GLU A O 1
ATOM 708 N N . TYR A 1 89 ? 24.554 1.461 -28.262 1.00 94.31 89 TYR A N 1
ATOM 709 C CA . TYR A 1 89 ? 24.707 1.541 -29.713 1.00 94.31 89 TYR A CA 1
ATOM 710 C C . TYR A 1 89 ? 24.931 2.987 -30.175 1.00 94.31 89 TYR A C 1
ATOM 712 O O . TYR A 1 89 ? 25.876 3.267 -30.922 1.00 94.31 89 TYR A O 1
ATOM 720 N N . MET A 1 90 ? 24.110 3.919 -29.685 1.00 93.00 90 MET A N 1
ATOM 721 C CA . MET A 1 90 ? 24.235 5.340 -30.004 1.00 93.00 90 MET A CA 1
ATOM 722 C C . MET A 1 90 ? 25.581 5.900 -29.534 1.00 93.00 90 MET A C 1
ATOM 724 O O . MET A 1 90 ? 26.255 6.582 -30.307 1.00 93.00 90 MET A O 1
ATOM 728 N N . HIS A 1 91 ? 26.032 5.558 -28.325 1.00 94.31 91 HIS A N 1
ATOM 729 C CA . HIS A 1 91 ? 27.340 5.971 -27.812 1.00 94.31 91 HIS A CA 1
ATOM 730 C C . HIS A 1 91 ? 28.504 5.487 -28.689 1.00 94.31 91 HIS A C 1
ATOM 732 O O . HIS A 1 91 ? 29.409 6.269 -28.997 1.00 94.31 91 HIS A O 1
ATOM 738 N N . ARG A 1 92 ? 28.481 4.227 -29.147 1.00 94.38 92 ARG A N 1
ATOM 739 C CA . ARG A 1 92 ? 29.515 3.680 -30.049 1.00 94.38 92 ARG A CA 1
ATOM 740 C C . ARG A 1 92 ? 29.528 4.381 -31.405 1.00 94.38 92 ARG A C 1
ATOM 742 O O . ARG A 1 92 ? 30.599 4.692 -31.934 1.00 94.38 92 ARG A O 1
ATOM 749 N N . MET A 1 93 ? 28.349 4.651 -31.961 1.00 94.19 93 MET A N 1
ATOM 750 C CA . MET A 1 93 ? 28.224 5.354 -33.234 1.00 94.19 93 MET A CA 1
ATOM 751 C C . MET A 1 93 ? 28.732 6.796 -33.121 1.00 94.19 93 MET A C 1
ATOM 753 O O . MET A 1 93 ? 29.550 7.217 -33.938 1.00 94.19 93 MET A O 1
ATOM 757 N N . PHE A 1 94 ? 28.335 7.528 -32.076 1.00 95.06 94 PHE A N 1
ATOM 758 C CA . PHE A 1 94 ? 28.833 8.882 -31.824 1.00 95.06 94 PHE A CA 1
ATOM 759 C C . PHE A 1 94 ? 30.350 8.916 -31.636 1.00 95.06 94 PHE A C 1
ATOM 761 O O . PHE A 1 94 ? 31.013 9.756 -32.239 1.00 95.06 94 PHE A O 1
ATOM 768 N N . SER A 1 95 ? 30.917 7.983 -30.867 1.00 94.06 95 SER A N 1
ATOM 769 C CA . SER A 1 95 ? 32.370 7.884 -30.681 1.00 94.06 95 SER A CA 1
ATOM 770 C C . SER A 1 95 ? 33.106 7.688 -32.013 1.00 94.06 95 SER A C 1
ATOM 772 O O . SER A 1 95 ? 34.099 8.364 -32.286 1.00 94.06 95 SER A O 1
ATOM 774 N N . THR A 1 96 ? 32.565 6.835 -32.884 1.00 93.81 96 THR A N 1
ATOM 775 C CA . THR A 1 96 ? 33.127 6.575 -34.215 1.00 93.81 96 THR A CA 1
ATOM 776 C C . THR A 1 96 ? 33.054 7.813 -35.110 1.00 93.81 96 THR A C 1
ATOM 778 O O . THR A 1 96 ? 34.038 8.162 -35.759 1.00 93.81 96 THR A O 1
ATOM 781 N N . LEU A 1 97 ? 31.916 8.513 -35.117 1.00 93.88 97 LEU A N 1
ATOM 782 C CA . LEU A 1 97 ? 31.737 9.748 -35.886 1.00 93.88 97 LEU A CA 1
ATOM 783 C C . LEU A 1 97 ? 32.692 10.854 -35.426 1.00 93.88 97 LEU A C 1
ATOM 785 O O . LEU A 1 97 ? 33.268 11.550 -36.261 1.00 93.88 97 LEU A O 1
ATOM 789 N N . VAL A 1 98 ? 32.902 10.992 -34.115 1.00 94.19 98 VAL A N 1
ATOM 790 C CA . VAL A 1 98 ? 33.881 11.936 -33.561 1.00 94.19 98 VAL A CA 1
ATOM 791 C C . VAL A 1 98 ? 35.290 11.575 -34.028 1.00 94.19 98 VAL A C 1
ATOM 793 O O . VAL A 1 98 ? 35.993 12.443 -34.537 1.00 94.19 98 VAL A O 1
ATOM 796 N N . ALA A 1 99 ? 35.682 10.301 -33.944 1.00 91.75 99 ALA A N 1
ATOM 797 C CA . ALA A 1 99 ? 36.996 9.853 -34.401 1.00 91.75 99 ALA A CA 1
ATOM 798 C C . ALA A 1 99 ? 37.213 10.099 -35.906 1.00 91.75 99 ALA A C 1
ATOM 800 O O . ALA A 1 99 ? 38.276 10.567 -36.313 1.00 91.75 99 ALA A O 1
ATOM 801 N N . MET A 1 100 ? 36.204 9.827 -36.738 1.00 91.75 100 MET A N 1
ATOM 802 C CA . MET A 1 100 ? 36.256 10.101 -38.178 1.00 91.75 100 MET A CA 1
ATOM 803 C C . MET A 1 100 ? 36.384 11.597 -38.467 1.00 91.75 100 MET A C 1
ATOM 805 O O . MET A 1 100 ? 37.222 11.991 -39.275 1.00 91.75 100 MET A O 1
ATOM 809 N N . LYS A 1 101 ? 35.599 12.435 -37.780 1.00 91.00 101 LYS A N 1
ATOM 810 C CA . LYS A 1 101 ? 35.655 13.892 -37.934 1.00 91.00 101 LYS A CA 1
ATOM 811 C C . LYS A 1 101 ? 37.030 14.446 -37.565 1.00 91.00 101 LYS A C 1
ATOM 813 O O . LYS A 1 101 ? 37.559 15.260 -38.312 1.00 91.00 101 LYS A O 1
ATOM 818 N N . THR A 1 102 ? 37.627 13.977 -36.469 1.00 90.69 102 THR A N 1
ATOM 819 C CA . THR A 1 102 ? 38.980 14.387 -36.067 1.00 90.69 102 THR A CA 1
ATOM 820 C C . THR A 1 102 ? 40.005 14.063 -37.153 1.00 90.69 102 THR A C 1
ATOM 822 O O . THR A 1 102 ? 40.773 14.939 -37.538 1.00 90.69 102 THR A O 1
ATOM 825 N N . ARG A 1 103 ? 39.959 12.851 -37.723 1.00 88.81 103 ARG A N 1
ATOM 826 C CA . ARG A 1 103 ? 40.871 12.445 -38.808 1.00 88.81 103 ARG A CA 1
ATOM 827 C C . ARG A 1 103 ? 40.671 13.262 -40.087 1.00 88.81 103 ARG A C 1
ATOM 829 O O . ARG A 1 103 ? 41.647 13.588 -40.752 1.00 88.81 103 ARG A O 1
ATOM 836 N N . LEU A 1 104 ? 39.430 13.614 -40.433 1.00 86.12 104 LEU A N 1
ATOM 837 C CA . LEU A 1 104 ? 39.152 14.494 -41.575 1.00 86.12 104 LEU A CA 1
ATOM 838 C C . LEU A 1 104 ? 39.745 15.895 -41.366 1.00 86.12 104 LEU A C 1
ATOM 840 O O . LEU A 1 104 ? 40.375 16.427 -42.273 1.00 86.12 104 LEU A O 1
ATOM 844 N N . SER A 1 105 ? 39.627 16.454 -40.159 1.00 82.56 105 SER A N 1
ATOM 845 C CA . SER A 1 105 ? 40.228 17.752 -39.820 1.00 82.56 105 SER A CA 1
ATOM 846 C C . SER A 1 105 ? 41.762 17.741 -39.778 1.00 82.56 105 SER A C 1
ATOM 848 O O . SER A 1 105 ? 42.377 18.799 -39.890 1.00 82.56 105 SER A O 1
ATOM 850 N N . GLU A 1 106 ? 42.395 16.581 -39.590 1.00 80.00 106 GLU A N 1
ATOM 851 C CA . GLU A 1 106 ? 43.852 16.420 -39.702 1.00 80.00 106 GLU A CA 1
ATOM 852 C C . GLU A 1 106 ? 44.301 16.367 -41.169 1.00 80.00 106 GLU A C 1
ATOM 854 O O . GLU A 1 106 ? 45.291 16.998 -41.522 1.00 80.00 106 GLU A O 1
ATOM 859 N N . LEU A 1 107 ? 43.536 15.696 -42.037 1.00 72.88 107 LEU A N 1
ATOM 860 C CA . LEU A 1 107 ? 43.821 15.614 -43.475 1.00 72.88 107 LEU A CA 1
ATOM 861 C C . LEU A 1 107 ? 43.637 16.957 -44.199 1.00 72.88 107 LEU A C 1
ATOM 863 O O . LEU A 1 107 ? 44.397 17.272 -45.112 1.00 72.88 107 LEU A O 1
ATOM 867 N N . GLU A 1 108 ? 42.674 17.780 -43.773 1.00 66.94 108 GLU A N 1
ATOM 868 C CA . GLU A 1 108 ? 42.486 19.135 -44.317 1.00 66.94 108 GLU A CA 1
ATOM 869 C C . GLU A 1 108 ? 43.650 20.088 -43.985 1.00 66.94 108 GLU A C 1
ATOM 871 O O . GLU A 1 108 ? 43.868 21.058 -44.708 1.00 66.94 108 GLU A O 1
ATOM 876 N N . LYS A 1 109 ? 44.430 19.816 -42.928 1.00 61.97 109 LYS A N 1
ATOM 877 C CA . LYS A 1 109 ? 45.581 20.648 -42.526 1.00 61.97 109 LYS A CA 1
ATOM 878 C C . LYS A 1 109 ? 46.878 20.324 -43.274 1.00 61.97 109 LYS A C 1
ATOM 880 O O . LYS A 1 109 ? 47.790 21.140 -43.237 1.00 61.97 109 LYS A O 1
ATOM 885 N N . ASP A 1 110 ? 46.956 19.179 -43.950 1.00 56.47 110 ASP A N 1
ATOM 886 C CA . ASP A 1 110 ? 48.163 18.708 -44.654 1.00 56.47 110 ASP A CA 1
ATOM 887 C C . ASP A 1 110 ? 48.175 19.092 -46.151 1.00 56.47 110 ASP A C 1
ATOM 889 O O . ASP A 1 110 ? 49.099 18.769 -46.888 1.00 56.47 110 ASP A O 1
ATOM 893 N N . SER A 1 111 ? 47.131 19.787 -46.626 1.00 56.66 111 SER A N 1
ATOM 894 C CA . SER A 1 111 ? 46.974 20.183 -48.038 1.00 56.66 111 SER A CA 1
ATOM 895 C C . SER A 1 111 ? 47.308 21.655 -48.334 1.00 56.66 111 SER A C 1
ATOM 897 O O . SER A 1 111 ? 47.066 22.113 -49.450 1.00 56.66 111 SER A O 1
ATOM 899 N N . THR A 1 112 ? 47.858 22.424 -47.387 1.00 55.34 112 THR A N 1
ATOM 900 C CA . THR A 1 112 ? 48.432 23.748 -47.700 1.00 55.34 112 THR A CA 1
ATOM 901 C C . THR A 1 112 ? 49.803 23.576 -48.368 1.00 55.34 112 THR A C 1
ATOM 903 O O . THR A 1 112 ? 50.693 23.014 -47.726 1.00 55.34 112 THR A O 1
ATOM 906 N N . PRO A 1 113 ? 50.004 24.030 -49.625 1.00 52.09 113 PRO A N 1
ATOM 907 C CA . PRO A 1 113 ? 51.293 23.913 -50.306 1.00 52.09 113 PRO A CA 1
ATOM 908 C C . PRO A 1 113 ? 52.377 24.712 -49.566 1.00 52.09 113 PRO A C 1
ATOM 910 O O . PRO A 1 113 ? 52.058 25.772 -49.019 1.00 52.09 113 PRO A O 1
ATOM 913 N N . PRO A 1 114 ? 53.643 24.256 -49.558 1.00 49.59 114 PRO A N 1
ATOM 914 C CA . PRO A 1 114 ? 54.745 25.081 -49.082 1.00 49.59 114 PRO A CA 1
ATOM 915 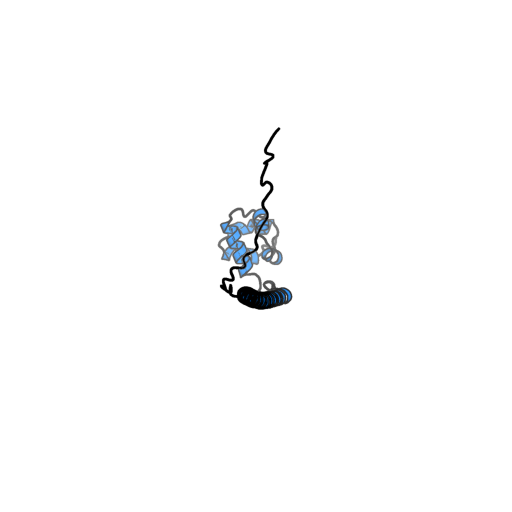C C . PRO A 1 114 ? 54.843 26.335 -49.960 1.00 49.59 114 PRO A C 1
ATOM 917 O O . PRO A 1 114 ? 54.803 26.241 -51.186 1.00 49.59 114 PRO A O 1
ATOM 920 N N . GLU A 1 115 ? 54.937 27.508 -49.333 1.00 54.94 115 GLU A N 1
ATOM 921 C CA . GLU A 1 115 ? 55.311 28.740 -50.026 1.00 54.94 115 GLU A CA 1
ATOM 922 C C . GLU A 1 115 ? 56.721 28.547 -50.600 1.00 54.94 115 GLU A C 1
ATOM 924 O O . GLU A 1 115 ? 57.709 28.552 -49.865 1.00 54.94 115 GLU A O 1
ATOM 929 N N . GLU A 1 116 ? 56.808 28.316 -51.910 1.00 49.53 116 GLU A N 1
ATOM 930 C CA . GLU A 1 116 ? 58.061 28.425 -52.648 1.00 49.53 116 GLU A CA 1
ATOM 931 C C . GLU A 1 116 ? 58.423 29.913 -52.740 1.00 49.53 116 GLU A C 1
ATOM 933 O O . GLU A 1 116 ? 57.873 30.682 -53.530 1.00 49.53 116 GLU A O 1
ATOM 938 N N . ASP A 1 117 ? 59.328 30.308 -51.848 1.00 62.59 117 ASP A N 1
ATOM 939 C CA . ASP A 1 117 ? 60.276 31.394 -52.054 1.00 62.59 117 ASP A CA 1
ATOM 940 C C . ASP A 1 117 ? 61.064 31.106 -53.336 1.00 62.59 117 ASP A C 1
ATOM 942 O O . ASP A 1 117 ? 61.838 30.157 -53.375 1.00 62.59 117 ASP A O 1
ATOM 946 N N . ASP A 1 118 ? 60.848 31.900 -54.383 1.00 43.88 118 ASP A N 1
ATOM 947 C CA . ASP A 1 118 ? 61.854 32.095 -55.422 1.00 43.88 118 ASP A CA 1
ATOM 948 C C . ASP A 1 118 ? 61.653 33.453 -56.100 1.00 43.88 118 ASP A C 1
ATOM 950 O O . ASP A 1 118 ? 60.723 33.710 -56.873 1.00 43.88 118 ASP A O 1
ATOM 954 N N . GLY A 1 119 ? 62.568 34.365 -55.780 1.00 52.03 119 GLY A N 1
ATOM 955 C CA . GLY A 1 119 ? 62.683 35.651 -56.435 1.00 52.03 119 GLY A CA 1
ATOM 956 C C . GLY A 1 119 ? 62.999 35.498 -57.920 1.00 52.03 119 GLY A C 1
ATOM 957 O O . GLY A 1 119 ? 64.042 34.975 -58.299 1.00 52.03 119 GLY A O 1
ATOM 958 N N . ILE A 1 120 ? 62.157 36.080 -58.774 1.00 43.56 120 ILE A N 1
ATOM 959 C CA . ILE A 1 120 ? 62.544 36.444 -60.138 1.00 43.56 120 ILE A CA 1
ATOM 960 C C . ILE A 1 120 ? 62.121 37.888 -60.392 1.00 43.56 120 ILE A C 1
ATOM 962 O O . ILE A 1 120 ? 60.949 38.229 -60.542 1.00 43.56 120 ILE A O 1
ATOM 966 N N . THR A 1 121 ? 63.131 38.753 -60.449 1.00 47.97 121 THR A N 1
ATOM 967 C CA . THR A 1 121 ? 63.043 40.116 -60.968 1.00 47.97 121 THR A CA 1
ATOM 968 C C . THR A 1 121 ? 62.796 40.048 -62.476 1.00 47.97 121 THR A C 1
ATOM 970 O O . THR A 1 121 ? 63.704 39.696 -63.226 1.00 47.97 121 THR A O 1
ATOM 973 N N . ILE A 1 122 ? 61.596 40.404 -62.942 1.00 39.94 122 ILE A N 1
ATOM 974 C CA . ILE A 1 122 ? 61.363 40.693 -64.363 1.00 39.94 122 ILE A CA 1
ATOM 975 C C . ILE A 1 122 ? 61.054 42.178 -64.514 1.00 39.94 122 ILE A C 1
ATOM 977 O O . ILE A 1 122 ? 60.048 42.698 -64.038 1.00 39.94 122 ILE A O 1
ATOM 981 N N . VAL A 1 123 ? 61.991 42.856 -65.168 1.00 45.75 123 VAL A N 1
ATOM 982 C CA . VAL A 1 123 ? 61.930 44.253 -65.584 1.00 45.75 123 VAL A CA 1
ATOM 983 C C . VAL A 1 123 ? 60.936 44.373 -66.740 1.00 45.75 123 VAL A C 1
ATOM 985 O O . VAL A 1 123 ? 61.159 43.796 -67.801 1.00 45.75 123 VAL A O 1
ATOM 988 N N . THR A 1 124 ? 59.880 45.169 -66.576 1.00 43.72 124 THR A N 1
ATOM 989 C CA . THR A 1 124 ? 59.066 45.676 -67.696 1.00 43.72 124 THR A CA 1
ATOM 990 C C . THR A 1 124 ? 59.179 47.202 -67.771 1.00 43.72 124 THR A C 1
ATOM 992 O O . THR A 1 124 ? 58.876 47.873 -66.782 1.00 43.72 124 THR A O 1
ATOM 995 N N . PRO A 1 125 ? 59.633 47.774 -68.904 1.00 39.53 125 PRO A N 1
ATOM 996 C CA . PRO A 1 125 ? 59.850 49.209 -69.050 1.00 39.53 125 PRO A CA 1
ATOM 997 C C . PRO A 1 125 ? 58.606 49.928 -69.593 1.00 39.53 125 PRO A C 1
ATOM 999 O O . PRO A 1 125 ? 58.052 49.485 -70.589 1.00 39.53 125 PRO A O 1
ATOM 1002 N N . GLY A 1 126 ? 58.258 51.075 -68.988 1.00 37.31 126 GLY A N 1
ATOM 1003 C CA . GLY A 1 126 ? 57.399 52.144 -69.542 1.00 37.31 126 GLY A CA 1
ATOM 1004 C C . GLY A 1 126 ? 55.944 51.739 -69.834 1.00 37.31 126 GLY A C 1
ATOM 1005 O O . GLY A 1 126 ? 55.676 50.854 -70.626 1.00 37.31 126 GLY A O 1
ATOM 1006 N N . VAL A 1 127 ? 54.910 52.378 -69.295 1.00 37.81 127 VAL A N 1
ATOM 1007 C CA . VAL A 1 127 ? 54.620 53.815 -69.319 1.00 37.81 127 VAL A CA 1
ATOM 1008 C C . VAL A 1 127 ? 53.564 54.093 -68.227 1.00 37.81 127 VAL A C 1
ATOM 1010 O O . VAL A 1 127 ? 52.591 53.359 -68.089 1.00 37.81 127 VAL A O 1
ATOM 1013 N N . PHE A 1 128 ? 53.811 55.138 -67.434 1.00 40.50 128 PHE A N 1
ATOM 1014 C CA . PHE A 1 128 ? 52.939 55.786 -66.433 1.00 40.50 128 PHE A CA 1
ATOM 1015 C C . PHE A 1 128 ? 51.684 56.439 -67.077 1.00 40.50 128 PHE A C 1
ATOM 1017 O O . PHE A 1 128 ? 51.682 56.640 -68.287 1.00 40.50 128 PHE A O 1
ATOM 1024 N N . PRO A 1 129 ? 50.767 57.063 -66.311 1.00 49.31 129 PRO A N 1
ATOM 1025 C CA . PRO A 1 129 ? 49.954 56.576 -65.186 1.00 49.31 129 PRO A CA 1
ATOM 1026 C C . PRO A 1 129 ? 48.461 56.947 -65.404 1.00 49.31 129 PRO A C 1
ATOM 1028 O O . PRO A 1 129 ? 48.165 57.721 -66.300 1.00 49.31 129 PRO A O 1
ATOM 1031 N N . GLU A 1 130 ? 47.520 56.512 -64.559 1.00 36.44 130 GLU A N 1
ATOM 1032 C CA . GLU A 1 130 ? 46.494 57.442 -64.041 1.00 36.44 130 GLU A CA 1
ATOM 1033 C C . GLU A 1 130 ? 45.694 56.862 -62.856 1.00 36.44 130 GLU A C 1
ATOM 1035 O O . GLU A 1 130 ? 45.080 55.802 -62.930 1.00 36.44 130 GLU A O 1
ATOM 1040 N N . SER A 1 131 ? 45.788 57.605 -61.745 1.00 38.72 131 SER A N 1
ATOM 1041 C CA . SER A 1 131 ? 44.763 57.872 -60.720 1.00 38.72 131 SER A CA 1
ATOM 1042 C C . SER A 1 131 ? 44.049 56.712 -59.994 1.00 38.72 131 SER A C 1
ATOM 1044 O O . SER A 1 131 ? 42.932 56.303 -60.289 1.00 38.72 131 SER A O 1
ATOM 1046 N N . SER A 1 132 ? 44.637 56.332 -58.857 1.00 36.22 132 SER A N 1
ATOM 1047 C CA . SER A 1 132 ? 43.911 56.053 -57.599 1.00 36.22 132 SER A CA 1
ATOM 1048 C C . SER A 1 132 ? 43.389 57.370 -56.965 1.00 36.22 132 SER A C 1
ATOM 1050 O O . SER A 1 132 ? 43.844 58.433 -57.392 1.00 36.22 132 SER A O 1
ATOM 1052 N N . PRO A 1 133 ? 42.641 57.390 -55.837 1.00 46.31 133 PRO A N 1
ATOM 1053 C CA . PRO A 1 133 ? 41.684 56.426 -55.270 1.00 46.31 133 PRO A CA 1
ATOM 1054 C C . PRO A 1 133 ? 40.417 57.096 -54.645 1.00 46.31 133 PRO A C 1
ATOM 1056 O O . PRO A 1 133 ? 40.297 58.312 -54.565 1.00 46.31 133 PRO A O 1
ATOM 1059 N N . HIS A 1 134 ? 39.517 56.260 -54.109 1.00 38.25 134 HIS A N 1
ATOM 1060 C CA . HIS A 1 134 ? 38.597 56.495 -52.976 1.00 38.25 134 HIS A CA 1
ATOM 1061 C C . HIS A 1 134 ? 37.652 57.715 -52.953 1.00 38.25 134 HIS A C 1
ATOM 1063 O O . HIS A 1 134 ? 38.062 58.860 -52.777 1.00 38.25 134 HIS A O 1
ATOM 1069 N N . ARG A 1 135 ? 36.349 57.434 -52.791 1.00 40.41 135 ARG A N 1
ATOM 1070 C CA . ARG A 1 135 ? 35.535 58.202 -51.836 1.00 40.41 135 ARG A CA 1
ATOM 1071 C C . ARG A 1 135 ? 34.487 57.341 -51.136 1.00 40.41 135 ARG A C 1
ATOM 1073 O O . ARG A 1 135 ? 33.591 56.789 -51.762 1.00 40.41 135 ARG A O 1
ATOM 1080 N N . ASN A 1 136 ? 34.656 57.271 -49.815 1.00 38.41 136 ASN A N 1
ATOM 1081 C CA . ASN A 1 136 ? 33.655 56.911 -48.818 1.00 38.41 136 ASN A CA 1
ATOM 1082 C C . ASN A 1 136 ? 32.315 57.592 -49.107 1.00 38.41 136 ASN A C 1
ATOM 1084 O O . ASN A 1 136 ? 32.288 58.798 -49.361 1.00 38.41 136 ASN A O 1
ATOM 1088 N N . VAL A 1 137 ? 31.219 56.858 -48.938 1.00 44.88 137 VAL A N 1
ATOM 1089 C CA . VAL A 1 137 ? 29.914 57.461 -48.671 1.00 44.88 137 VAL A CA 1
ATOM 1090 C C . VAL A 1 137 ? 29.484 56.988 -47.290 1.00 44.88 137 VAL A C 1
ATOM 1092 O O . VAL A 1 137 ? 29.090 55.840 -47.104 1.00 44.88 137 VAL A O 1
ATOM 1095 N N . SER A 1 138 ? 29.616 57.891 -46.324 1.00 41.94 138 SER A N 1
ATOM 1096 C CA . SER A 1 138 ? 29.082 57.762 -44.974 1.00 41.94 138 SER A CA 1
ATOM 1097 C C . SER A 1 138 ? 28.043 58.868 -44.772 1.00 41.94 138 SER A C 1
ATOM 1099 O O . SER A 1 138 ? 28.372 60.030 -45.002 1.00 41.94 138 SER A O 1
ATOM 1101 N N . TYR A 1 139 ? 26.864 58.475 -44.267 1.00 37.69 139 TYR A N 1
ATOM 1102 C CA . TYR A 1 139 ? 25.760 59.287 -43.715 1.00 37.69 139 TYR A CA 1
ATOM 1103 C C . TYR A 1 139 ? 25.038 60.247 -44.690 1.00 37.69 139 TYR A C 1
ATOM 1105 O O . TYR A 1 139 ? 25.593 60.643 -45.703 1.00 37.69 139 TYR A O 1
ATOM 1113 N N . PHE A 1 140 ? 23.778 60.655 -44.523 1.00 40.2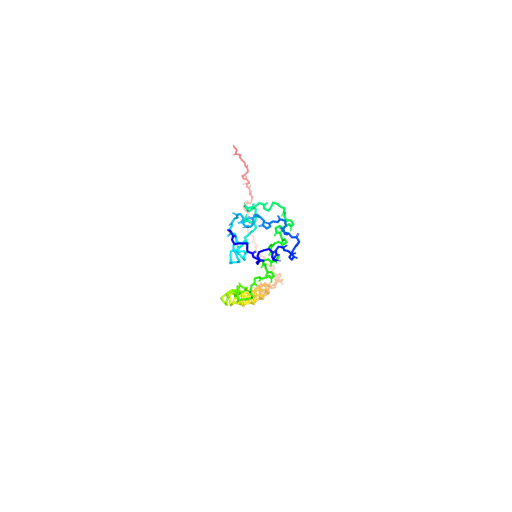5 140 PHE A N 1
ATOM 1114 C CA . PHE A 1 140 ? 22.841 60.811 -43.395 1.00 40.25 140 PHE A CA 1
ATOM 1115 C C . PHE A 1 140 ? 21.423 60.443 -43.923 1.00 40.25 140 PHE A C 1
ATOM 1117 O O . PHE A 1 140 ? 21.230 60.405 -45.136 1.00 40.25 140 PHE A O 1
ATOM 1124 N N . GLY A 1 141 ? 20.448 60.010 -43.117 1.00 41.62 141 GLY A N 1
ATOM 1125 C CA . GLY A 1 141 ? 19.803 60.810 -42.071 1.00 41.62 141 GLY A CA 1
ATOM 1126 C C . GLY A 1 141 ? 18.704 61.657 -42.698 1.00 41.62 141 GLY A C 1
ATOM 1127 O O . GLY A 1 141 ? 19.075 62.650 -43.355 1.00 41.62 141 GLY A O 1
#